Protein AF-A0AAV7X106-F1 (afdb_monomer_lite)

Foldseek 3Di:
DDLPPPPVLVVVLVVQLVVLCVVQVDPPHDPVNSVVVNVVSSVVSSVVSVVVVVLVVLLVVLVVVLVVLVVVCVVPVDPVSVVVNVVSVVVNVVSVVVVVVVVVVVVVVCVVVVVVVPD

pLDDT: mean 85.56, std 11.54, range [42.0, 95.62]

Secondary structure (DSSP, 8-state):
--GGG-HHHHHHHHHHHHHHHHHH-STTS-HHHHHHHHHHHHHHHHHHHHHHHHHHHHHHHHHHHHHHHHHHHHHH--HHHHHHHHHHHHHHHHHHHHHHHHHHHHHHHHHHHHGGG--

Radius of gyration: 21.67 Å; chains: 1; bounding box: 48×27×62 Å

Organism: Pleurodeles waltl (NCBI:txid8319)

Sequence (119 aa):
MPLLTYGDTLTEIRDAVSHFLAVNDIPETNMATLWETLKALIQGQLIAARQNVLRHAKHQQLDGDIRPLEETHRQSRSLAVRRQLTTLRKQLQALDEGKAAYALLHTKQSFYTGRNKAG

Structure (mmCIF, N/CA/C/O backbone):
data_AF-A0AAV7X106-F1
#
_entry.id   AF-A0AAV7X106-F1
#
loop_
_atom_site.group_PDB
_atom_site.id
_atom_site.type_symbol
_atom_site.label_atom_id
_atom_site.label_alt_id
_atom_site.label_comp_id
_atom_site.label_asym_id
_atom_site.label_entity_id
_atom_site.label_seq_id
_atom_site.pdbx_PDB_ins_code
_atom_site.Cartn_x
_atom_site.Cartn_y
_atom_site.Cartn_z
_atom_site.occupancy
_atom_site.B_iso_or_equiv
_atom_site.auth_seq_id
_atom_site.auth_comp_id
_atom_site.auth_asym_id
_atom_site.auth_atom_id
_atom_site.pdbx_PDB_model_num
ATOM 1 N N . MET A 1 1 ? 8.807 -8.691 9.583 1.00 50.06 1 MET A N 1
ATOM 2 C CA . MET A 1 1 ? 8.647 -9.496 8.352 1.00 50.06 1 MET A CA 1
ATOM 3 C C . MET A 1 1 ? 9.474 -8.843 7.249 1.00 50.06 1 MET A C 1
ATOM 5 O O . MET A 1 1 ? 9.344 -7.629 7.105 1.00 50.06 1 MET A O 1
ATOM 9 N N . PRO A 1 2 ? 10.370 -9.566 6.555 1.00 56.72 2 PRO A N 1
ATOM 10 C CA . PRO A 1 2 ? 11.179 -8.996 5.476 1.00 56.72 2 PRO A CA 1
ATOM 11 C C . PRO A 1 2 ? 10.297 -8.624 4.274 1.00 56.72 2 PRO A C 1
ATOM 13 O O . PRO A 1 2 ? 9.331 -9.309 3.975 1.00 56.72 2 PRO A O 1
ATOM 16 N N . LEU A 1 3 ? 10.618 -7.544 3.563 1.00 58.00 3 LEU A N 1
ATOM 17 C CA . LEU A 1 3 ? 9.834 -7.074 2.405 1.00 58.00 3 LEU A CA 1
ATOM 18 C C . LEU A 1 3 ? 9.896 -8.026 1.199 1.00 58.00 3 LEU A C 1
ATOM 20 O O . LEU A 1 3 ? 8.990 -8.046 0.375 1.00 58.00 3 LEU A O 1
ATOM 24 N N . LEU A 1 4 ? 10.966 -8.818 1.126 1.00 55.62 4 LEU A N 1
ATOM 25 C CA . LEU A 1 4 ? 11.300 -9.704 0.011 1.00 55.62 4 LEU A CA 1
ATOM 26 C C . LEU A 1 4 ? 10.730 -11.122 0.165 1.00 55.62 4 LEU A C 1
ATOM 28 O O . LEU A 1 4 ? 10.970 -11.964 -0.689 1.00 55.62 4 LEU A O 1
ATOM 32 N N . THR A 1 5 ? 10.001 -11.417 1.247 1.00 57.38 5 THR A N 1
ATOM 33 C CA . THR A 1 5 ? 9.385 -12.743 1.442 1.00 57.38 5 THR A CA 1
ATOM 34 C C . THR A 1 5 ? 8.031 -12.889 0.748 1.00 57.38 5 THR A C 1
ATOM 36 O O . THR A 1 5 ? 7.487 -13.987 0.720 1.00 57.38 5 THR A O 1
ATOM 39 N N . TYR A 1 6 ? 7.483 -11.809 0.184 1.00 64.31 6 TYR A N 1
ATOM 40 C CA . TYR A 1 6 ? 6.280 -11.865 -0.645 1.00 64.31 6 TYR A CA 1
ATOM 41 C C . TYR A 1 6 ? 6.686 -12.221 -2.079 1.00 64.31 6 TYR A C 1
ATOM 43 O O . TYR A 1 6 ? 7.291 -11.404 -2.775 1.00 64.31 6 TYR A O 1
ATOM 51 N N . GLY A 1 7 ? 6.379 -13.451 -2.506 1.00 67.38 7 GLY A N 1
ATOM 52 C CA . GLY A 1 7 ? 6.680 -13.937 -3.860 1.00 67.38 7 GLY A CA 1
ATOM 53 C C . GLY A 1 7 ? 6.081 -13.055 -4.962 1.00 67.38 7 GLY A C 1
ATOM 54 O O . GLY A 1 7 ? 6.702 -12.870 -6.010 1.00 67.38 7 GLY A O 1
ATOM 55 N N . ASP A 1 8 ? 4.940 -12.428 -4.678 1.00 75.25 8 ASP A N 1
ATOM 56 C CA . ASP A 1 8 ? 4.266 -11.500 -5.586 1.00 75.25 8 ASP A CA 1
ATOM 57 C C . ASP A 1 8 ? 5.116 -10.243 -5.834 1.00 75.25 8 ASP A C 1
ATOM 59 O O . ASP A 1 8 ? 5.375 -9.892 -6.981 1.00 75.25 8 ASP A O 1
ATOM 63 N N . THR A 1 9 ? 5.685 -9.641 -4.782 1.00 79.50 9 THR A N 1
ATOM 64 C CA . THR A 1 9 ? 6.547 -8.449 -4.887 1.00 79.50 9 THR A CA 1
ATOM 65 C C . THR A 1 9 ? 7.801 -8.705 -5.725 1.00 79.50 9 THR A C 1
ATOM 67 O O . THR A 1 9 ? 8.227 -7.854 -6.503 1.00 79.50 9 THR A O 1
ATOM 70 N N . LEU A 1 10 ? 8.432 -9.873 -5.568 1.00 83.81 10 LEU A N 1
ATOM 71 C CA . LEU A 1 10 ? 9.612 -10.229 -6.365 1.00 83.81 10 LEU A CA 1
ATOM 72 C C . LEU A 1 10 ? 9.258 -10.430 -7.839 1.00 83.81 10 LEU A C 1
ATOM 74 O O . LEU A 1 10 ? 10.044 -10.062 -8.713 1.00 83.81 10 LEU A O 1
ATOM 78 N N . THR A 1 11 ? 8.081 -10.993 -8.103 1.00 87.81 11 THR A N 1
ATOM 79 C CA . THR A 1 11 ? 7.562 -11.175 -9.460 1.00 87.81 11 THR A CA 1
ATOM 80 C C . THR A 1 11 ? 7.296 -9.819 -10.111 1.00 87.81 11 THR A C 1
ATOM 82 O O . THR A 1 11 ? 7.810 -9.568 -11.195 1.00 87.81 11 THR A O 1
ATOM 85 N N . GLU A 1 12 ? 6.635 -8.898 -9.404 1.00 87.50 12 GLU A N 1
ATOM 86 C CA . GLU A 1 12 ? 6.389 -7.526 -9.869 1.00 87.50 12 GLU A CA 1
ATOM 87 C C . GLU A 1 12 ? 7.687 -6.767 -10.183 1.00 87.50 12 GLU A C 1
ATOM 89 O O . GLU A 1 12 ? 7.800 -6.133 -11.233 1.00 87.50 12 GLU A O 1
ATOM 94 N N . ILE A 1 13 ? 8.696 -6.853 -9.305 1.00 89.81 13 ILE A N 1
ATOM 95 C CA . ILE A 1 13 ? 10.001 -6.212 -9.535 1.00 89.81 13 ILE A CA 1
ATOM 96 C C . ILE A 1 13 ? 10.678 -6.807 -10.768 1.00 89.81 13 ILE A C 1
ATOM 98 O O . ILE A 1 13 ? 11.195 -6.062 -11.600 1.00 89.81 13 ILE A O 1
ATOM 102 N N . ARG A 1 14 ? 10.686 -8.138 -10.898 1.00 91.62 14 ARG A N 1
ATOM 103 C CA . ARG A 1 14 ? 11.296 -8.813 -12.047 1.00 91.62 14 ARG A CA 1
ATOM 104 C C . ARG A 1 14 ? 10.620 -8.392 -13.346 1.00 91.62 14 ARG A C 1
ATOM 106 O O . ARG A 1 14 ? 11.316 -8.021 -14.285 1.00 91.62 14 ARG A O 1
ATOM 113 N N . ASP A 1 15 ? 9.294 -8.401 -13.381 1.00 93.56 15 ASP A N 1
ATOM 114 C CA . ASP A 1 15 ? 8.526 -8.059 -14.574 1.00 93.56 15 ASP A CA 1
ATOM 115 C C . ASP A 1 15 ? 8.732 -6.583 -14.955 1.00 93.56 15 ASP A C 1
ATOM 117 O O . ASP A 1 15 ? 8.930 -6.266 -16.130 1.00 93.56 15 ASP A O 1
ATOM 121 N N . ALA A 1 16 ? 8.802 -5.681 -13.966 1.00 92.38 16 ALA A N 1
ATOM 122 C CA . ALA A 1 16 ? 9.127 -4.272 -14.185 1.00 92.38 16 ALA A CA 1
ATOM 123 C C . ALA A 1 16 ? 10.544 -4.074 -14.752 1.00 92.38 16 ALA A C 1
ATOM 125 O O . ALA A 1 16 ? 10.730 -3.276 -15.671 1.00 92.38 16 ALA A O 1
ATOM 126 N N . VAL A 1 17 ? 11.539 -4.806 -14.238 1.00 94.12 17 VAL A N 1
ATOM 127 C CA . VAL A 1 17 ? 12.923 -4.768 -14.739 1.00 94.12 17 VAL A CA 1
ATOM 128 C C . VAL A 1 17 ? 13.003 -5.308 -16.167 1.00 94.12 17 VAL A C 1
ATOM 130 O O . VAL A 1 17 ? 13.602 -4.665 -17.028 1.00 94.12 17 VAL A O 1
ATOM 133 N N . SER A 1 18 ? 12.375 -6.453 -16.439 1.00 95.06 18 SER A N 1
ATOM 134 C CA . SER A 1 18 ? 12.333 -7.047 -17.777 1.00 95.06 18 SER A CA 1
ATOM 135 C C . SER A 1 18 ? 11.667 -6.117 -18.786 1.00 95.06 18 SER A C 1
ATOM 137 O O . SER A 1 18 ? 12.200 -5.920 -19.876 1.00 95.06 18 SER A O 1
ATOM 139 N N . HIS A 1 19 ? 10.546 -5.495 -18.418 1.00 94.75 19 HIS A N 1
ATOM 140 C CA . HIS A 1 19 ? 9.878 -4.514 -19.267 1.00 94.75 19 HIS A CA 1
ATOM 141 C C . HIS A 1 19 ? 10.752 -3.280 -19.516 1.00 94.75 19 HIS A C 1
ATOM 143 O O . HIS A 1 19 ? 10.881 -2.837 -20.655 1.00 94.75 19 HIS A O 1
ATOM 149 N N . PHE A 1 20 ? 11.385 -2.743 -18.470 1.00 94.44 20 PHE A N 1
ATOM 150 C CA . PHE A 1 20 ? 12.253 -1.577 -18.590 1.00 94.44 20 PHE A CA 1
ATOM 151 C C . PHE A 1 20 ? 13.408 -1.826 -19.562 1.00 94.44 20 PHE A C 1
ATOM 153 O O . PHE A 1 20 ? 13.618 -1.021 -20.469 1.00 94.44 20 PHE A O 1
ATOM 160 N N . LEU A 1 21 ? 14.122 -2.943 -19.409 1.00 93.81 21 LEU A N 1
ATOM 161 C CA . LEU A 1 21 ? 15.235 -3.288 -20.292 1.00 93.81 21 LEU A CA 1
ATOM 162 C C . LEU A 1 21 ? 14.756 -3.528 -21.727 1.00 93.81 21 LEU A C 1
ATOM 164 O O . LEU A 1 21 ? 15.332 -2.967 -22.648 1.00 93.81 21 LEU A O 1
ATOM 168 N N . ALA A 1 22 ? 13.649 -4.252 -21.920 1.00 93.81 22 ALA A N 1
ATOM 169 C CA . ALA A 1 22 ? 13.095 -4.502 -23.253 1.00 93.81 22 ALA A CA 1
ATOM 170 C C . ALA A 1 22 ? 12.715 -3.219 -24.017 1.00 93.81 22 ALA A C 1
ATOM 172 O O . ALA A 1 22 ? 12.730 -3.212 -25.245 1.00 93.81 22 ALA A O 1
ATOM 173 N N . VAL A 1 23 ? 12.351 -2.149 -23.304 1.00 93.25 23 VAL A N 1
ATOM 174 C CA . VAL A 1 23 ? 11.943 -0.871 -23.906 1.00 93.25 23 VAL A CA 1
ATOM 175 C C . VAL A 1 23 ? 13.115 0.099 -24.086 1.00 93.25 23 VAL A C 1
ATOM 177 O O . VAL A 1 23 ? 13.080 0.913 -25.004 1.00 93.25 23 VAL A O 1
ATOM 180 N N . ASN A 1 24 ? 14.130 0.051 -23.216 1.00 91.31 24 ASN A N 1
ATOM 181 C CA . ASN A 1 24 ? 15.145 1.109 -23.122 1.00 91.31 24 ASN A CA 1
ATOM 182 C C . ASN A 1 24 ? 16.566 0.661 -23.500 1.00 91.31 24 ASN A C 1
ATOM 184 O O . ASN A 1 24 ? 17.413 1.526 -23.732 1.00 91.31 24 ASN A O 1
ATOM 188 N N . ASP A 1 25 ? 16.845 -0.644 -23.573 1.00 90.19 25 ASP A N 1
ATOM 189 C CA . ASP A 1 25 ? 18.138 -1.185 -24.016 1.00 90.19 25 ASP A CA 1
ATOM 190 C C . ASP A 1 25 ? 18.229 -1.182 -25.552 1.00 90.19 25 ASP A C 1
ATOM 192 O O . ASP A 1 25 ? 18.088 -2.204 -26.225 1.00 90.19 25 ASP A O 1
ATOM 196 N N . ILE A 1 26 ? 18.377 0.020 -26.107 1.00 92.06 26 ILE A N 1
ATOM 197 C CA . ILE A 1 26 ? 18.531 0.283 -27.542 1.00 92.06 26 ILE A CA 1
ATOM 198 C C . ILE A 1 26 ? 19.922 0.870 -27.820 1.00 92.06 26 ILE A C 1
ATOM 200 O O . ILE A 1 26 ? 20.514 1.465 -26.914 1.00 92.06 26 ILE A O 1
ATOM 204 N N . PRO A 1 27 ? 20.457 0.742 -29.051 1.00 87.00 27 PRO A N 1
ATOM 205 C CA . PRO A 1 27 ? 21.813 1.187 -29.392 1.00 87.00 27 PRO A CA 1
ATOM 206 C C . PRO A 1 27 ? 22.108 2.658 -29.061 1.00 87.00 27 PRO A C 1
ATOM 208 O O . PRO A 1 27 ? 23.257 3.029 -28.829 1.00 87.00 27 PRO A O 1
ATOM 211 N N . GLU A 1 28 ? 21.078 3.501 -29.042 1.00 88.94 28 GLU A N 1
ATOM 212 C CA . GLU A 1 28 ? 21.161 4.935 -28.777 1.00 88.94 28 GLU A CA 1
ATOM 213 C C . GLU A 1 28 ? 21.196 5.280 -27.276 1.00 88.94 28 GLU A C 1
ATOM 215 O O . GLU A 1 28 ? 21.519 6.414 -26.908 1.00 88.94 28 GLU A O 1
ATOM 220 N N . THR A 1 29 ? 20.873 4.332 -26.391 1.00 86.56 29 THR A N 1
ATOM 221 C CA . THR A 1 29 ? 20.817 4.577 -24.949 1.00 86.56 29 THR A CA 1
ATOM 222 C C . THR A 1 29 ? 22.196 4.450 -24.310 1.00 86.56 29 THR A C 1
ATOM 224 O O . THR A 1 29 ? 22.850 3.411 -24.356 1.00 86.56 29 THR A O 1
ATOM 227 N N . ASN A 1 30 ? 22.625 5.501 -23.608 1.00 92.94 30 ASN A N 1
ATOM 228 C CA . ASN A 1 30 ? 23.838 5.444 -22.799 1.00 92.94 30 ASN A CA 1
ATOM 229 C C . ASN A 1 30 ? 23.682 4.434 -21.645 1.00 92.94 30 ASN A C 1
ATOM 231 O O . ASN A 1 30 ? 22.810 4.586 -20.788 1.00 92.94 30 ASN A O 1
ATOM 235 N N . MET A 1 31 ? 24.593 3.463 -21.571 1.00 90.81 31 MET A N 1
ATOM 236 C CA . MET A 1 31 ? 24.622 2.416 -20.546 1.00 90.81 31 MET A CA 1
ATOM 237 C C . MET A 1 31 ? 24.679 2.961 -19.109 1.00 90.81 31 MET A C 1
ATOM 239 O O . MET A 1 31 ? 24.068 2.385 -18.209 1.00 90.81 31 MET A O 1
ATOM 243 N N . ALA A 1 32 ? 25.340 4.102 -18.881 1.00 93.62 32 ALA A N 1
ATOM 244 C CA . ALA A 1 32 ? 25.335 4.757 -17.573 1.00 93.62 32 ALA A CA 1
ATOM 245 C C . ALA A 1 32 ? 23.932 5.265 -17.206 1.00 93.62 32 ALA A C 1
ATOM 247 O O . ALA A 1 32 ? 23.440 5.013 -16.108 1.00 93.62 32 ALA A O 1
ATOM 248 N N . THR A 1 33 ? 23.252 5.929 -18.142 1.00 92.31 33 THR A N 1
ATOM 249 C CA . THR A 1 33 ? 21.879 6.416 -17.952 1.00 92.31 33 THR A CA 1
ATOM 250 C C . THR A 1 33 ? 20.900 5.258 -17.762 1.00 92.31 33 THR A C 1
ATOM 252 O O . THR A 1 33 ? 20.049 5.325 -16.873 1.00 92.31 33 THR A O 1
ATOM 255 N N . LEU A 1 34 ? 21.048 4.180 -18.538 1.00 94.00 34 LEU A N 1
ATOM 256 C CA . LEU A 1 34 ? 20.245 2.962 -18.408 1.00 94.00 34 LEU A CA 1
ATOM 257 C C . LEU A 1 34 ? 20.372 2.368 -16.999 1.00 94.00 34 LEU A C 1
ATOM 259 O O . LEU A 1 34 ? 19.365 2.094 -16.348 1.00 94.00 34 LEU A O 1
ATOM 263 N N . TRP A 1 35 ? 21.605 2.232 -16.502 1.00 94.56 35 TRP A N 1
ATOM 264 C CA . TRP A 1 35 ? 21.881 1.683 -15.177 1.00 94.56 35 TRP A CA 1
ATOM 265 C C . TRP A 1 35 ? 21.352 2.561 -14.038 1.00 94.56 35 TRP A C 1
ATOM 267 O O . TRP A 1 35 ? 20.715 2.054 -13.112 1.00 94.56 35 TRP A O 1
ATOM 277 N N . GLU A 1 36 ? 21.575 3.876 -14.093 1.00 95.19 36 GLU A N 1
ATOM 278 C CA . GLU A 1 36 ? 21.059 4.796 -13.071 1.00 95.19 36 GLU A CA 1
ATOM 279 C C . GLU A 1 36 ? 19.527 4.782 -13.019 1.00 95.19 36 GLU A C 1
ATOM 281 O O . GLU A 1 36 ? 18.936 4.712 -11.938 1.00 95.19 36 GLU A O 1
ATOM 286 N N . THR A 1 37 ? 18.879 4.754 -14.183 1.00 95.44 37 THR A N 1
ATOM 287 C CA . THR A 1 37 ? 17.416 4.704 -14.278 1.00 95.44 37 THR A CA 1
ATOM 288 C C . THR A 1 37 ? 16.868 3.372 -13.763 1.00 95.44 37 THR A C 1
ATOM 290 O O . THR A 1 37 ? 15.890 3.357 -13.013 1.00 95.44 37 THR A O 1
ATOM 293 N N . LEU A 1 38 ? 17.529 2.254 -14.080 1.00 94.81 38 LEU A N 1
ATOM 294 C CA . LEU A 1 38 ? 17.161 0.934 -13.570 1.00 94.81 38 LEU A CA 1
ATOM 295 C C . LEU A 1 38 ? 17.262 0.861 -12.038 1.00 94.81 38 LEU A C 1
ATOM 297 O O . LEU A 1 38 ? 16.358 0.345 -11.378 1.00 94.81 38 LEU A O 1
ATOM 301 N N . LYS A 1 39 ? 18.329 1.408 -11.445 1.00 94.38 39 LYS A N 1
ATOM 302 C CA . LYS A 1 39 ? 18.457 1.482 -9.981 1.00 94.38 39 LYS A CA 1
ATOM 303 C C . LYS A 1 39 ? 17.332 2.306 -9.360 1.00 94.38 39 LYS A C 1
ATOM 305 O O . LYS A 1 39 ? 16.751 1.873 -8.365 1.00 94.38 39 LYS A O 1
ATOM 310 N N . ALA A 1 40 ? 17.010 3.461 -9.943 1.00 95.62 40 ALA A N 1
ATOM 311 C CA . ALA A 1 40 ? 15.920 4.311 -9.469 1.00 95.62 40 ALA A CA 1
ATOM 312 C C . ALA A 1 40 ? 14.560 3.594 -9.551 1.00 95.62 40 ALA A C 1
ATOM 314 O O . ALA A 1 40 ? 13.769 3.665 -8.609 1.00 95.62 40 ALA A O 1
ATOM 315 N N . LEU A 1 41 ? 14.319 2.835 -10.627 1.00 93.94 41 LEU A N 1
ATOM 316 C CA . LEU A 1 41 ? 13.133 1.991 -10.779 1.00 93.94 41 LEU A CA 1
ATOM 317 C C . LEU A 1 41 ? 13.034 0.965 -9.643 1.00 93.94 41 LEU A C 1
ATOM 319 O O . LEU A 1 41 ? 12.015 0.908 -8.955 1.00 93.94 41 LEU A O 1
ATOM 323 N N . ILE A 1 42 ? 14.096 0.188 -9.409 1.00 92.44 42 ILE A N 1
ATOM 324 C CA . ILE A 1 42 ? 14.132 -0.837 -8.354 1.00 92.44 42 ILE A CA 1
ATOM 325 C C . ILE A 1 42 ? 13.905 -0.205 -6.975 1.00 92.44 42 ILE A C 1
ATOM 327 O O . ILE A 1 42 ? 13.126 -0.724 -6.174 1.00 92.44 42 ILE A O 1
ATOM 331 N N . GLN A 1 43 ? 14.536 0.938 -6.695 1.00 92.81 43 GLN A N 1
ATOM 332 C CA . GLN A 1 43 ? 14.321 1.672 -5.447 1.00 92.81 43 GLN A CA 1
ATOM 333 C C . GLN A 1 43 ? 12.859 2.104 -5.281 1.00 92.81 43 GLN A C 1
ATOM 335 O O . GLN A 1 43 ?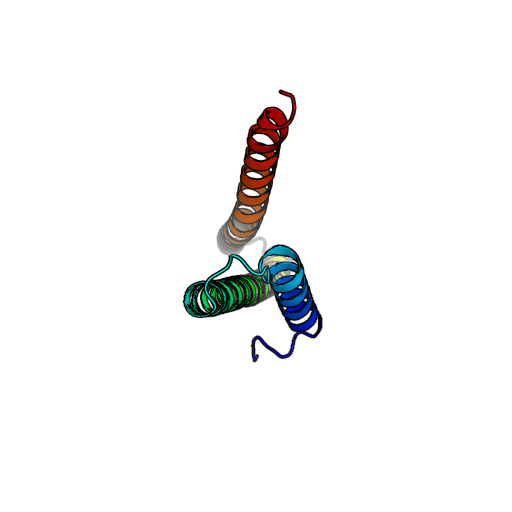 12.291 1.914 -4.205 1.00 92.81 43 GLN A O 1
ATOM 340 N N . GLY A 1 44 ? 12.234 2.629 -6.338 1.00 91.38 44 GLY A N 1
ATOM 341 C CA . GLY A 1 44 ? 10.818 2.995 -6.338 1.00 91.38 44 GLY A CA 1
ATOM 342 C C . GLY A 1 44 ? 9.908 1.808 -6.011 1.00 91.38 44 GLY A C 1
ATOM 343 O O . GLY A 1 44 ? 9.042 1.920 -5.141 1.00 91.38 44 GLY A O 1
ATOM 344 N N . GLN A 1 45 ? 10.163 0.651 -6.627 1.00 90.31 45 GLN A N 1
ATOM 345 C CA . GLN A 1 45 ? 9.415 -0.580 -6.356 1.00 90.31 45 GLN A CA 1
ATOM 346 C C . GLN A 1 45 ? 9.573 -1.044 -4.899 1.00 90.31 45 GLN A C 1
ATOM 348 O O . GLN A 1 45 ? 8.589 -1.364 -4.232 1.00 90.31 45 GLN A O 1
ATOM 353 N N . LEU A 1 46 ? 10.793 -1.014 -4.353 1.00 89.62 46 LEU A N 1
ATOM 354 C CA . LEU A 1 46 ? 11.047 -1.386 -2.957 1.00 89.62 46 LEU A CA 1
ATOM 355 C C . LEU A 1 46 ? 10.357 -0.444 -1.960 1.00 89.62 46 LEU A C 1
ATOM 357 O O . LEU A 1 46 ? 9.834 -0.897 -0.937 1.00 89.62 46 LEU A O 1
ATOM 361 N N . ILE A 1 47 ? 10.335 0.861 -2.246 1.00 88.75 47 ILE A N 1
ATOM 362 C CA . ILE A 1 47 ? 9.629 1.849 -1.421 1.00 88.75 47 ILE A CA 1
ATOM 363 C C . ILE A 1 47 ? 8.121 1.574 -1.440 1.00 88.75 47 ILE A C 1
ATOM 365 O O . ILE A 1 47 ? 7.501 1.538 -0.373 1.00 88.75 47 ILE A O 1
ATOM 369 N N . ALA A 1 48 ? 7.541 1.331 -2.618 1.00 86.38 48 ALA A N 1
ATOM 370 C CA . ALA A 1 48 ? 6.122 1.011 -2.762 1.00 86.38 48 ALA A CA 1
ATOM 371 C C . ALA A 1 48 ? 5.751 -0.281 -2.014 1.00 86.38 48 ALA A C 1
ATOM 373 O O . ALA A 1 48 ? 4.813 -0.294 -1.212 1.00 86.38 48 ALA A O 1
ATOM 374 N N . ALA A 1 49 ? 6.548 -1.341 -2.176 1.00 86.50 49 ALA A N 1
ATOM 375 C CA . ALA A 1 49 ? 6.370 -2.599 -1.455 1.00 86.50 49 ALA A CA 1
ATOM 376 C C . ALA A 1 49 ? 6.409 -2.399 0.068 1.00 86.50 49 ALA A C 1
ATOM 378 O O . ALA A 1 49 ? 5.559 -2.912 0.800 1.00 86.50 49 ALA A O 1
ATOM 379 N N . ARG A 1 50 ? 7.355 -1.589 0.562 1.00 86.94 50 ARG A N 1
ATOM 380 C CA . ARG A 1 50 ? 7.440 -1.239 1.985 1.00 86.94 50 ARG A CA 1
ATOM 381 C C . ARG A 1 50 ? 6.191 -0.541 2.489 1.00 86.94 50 ARG A C 1
ATOM 383 O O . ARG A 1 50 ? 5.698 -0.887 3.563 1.00 86.94 50 ARG A O 1
ATOM 390 N N . GLN A 1 51 ? 5.689 0.433 1.740 1.00 86.19 51 GLN A N 1
ATOM 391 C CA . GLN A 1 51 ? 4.470 1.147 2.105 1.00 86.19 51 GLN A CA 1
ATOM 392 C C . GLN A 1 51 ? 3.268 0.201 2.161 1.00 86.19 51 GLN A C 1
ATOM 394 O O . GLN A 1 51 ? 2.518 0.251 3.135 1.00 86.19 51 GLN A O 1
ATOM 399 N N . ASN A 1 52 ? 3.130 -0.710 1.195 1.00 84.31 52 ASN A N 1
ATOM 400 C CA . ASN A 1 52 ? 2.061 -1.709 1.191 1.00 84.31 52 ASN A CA 1
ATOM 401 C C . ASN A 1 52 ? 2.118 -2.617 2.425 1.00 84.31 52 ASN A C 1
ATOM 403 O O . ASN A 1 52 ? 1.103 -2.791 3.097 1.00 84.31 52 ASN A O 1
ATOM 407 N N . VAL A 1 53 ? 3.299 -3.130 2.785 1.00 86.56 53 VAL A N 1
ATOM 408 C CA . VAL A 1 53 ? 3.467 -3.974 3.981 1.00 86.56 53 VAL A CA 1
ATOM 409 C C . VAL A 1 53 ? 3.111 -3.217 5.261 1.00 86.56 53 VAL A C 1
ATOM 411 O O . VAL A 1 53 ? 2.357 -3.729 6.087 1.00 86.56 53 VAL A O 1
ATOM 414 N N . LEU A 1 54 ? 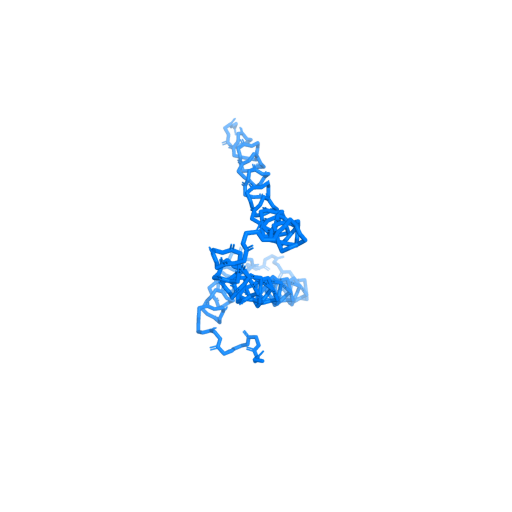3.611 -1.988 5.427 1.00 87.81 54 LEU A N 1
ATOM 415 C CA . LEU A 1 54 ? 3.296 -1.161 6.598 1.00 87.81 54 LEU A CA 1
ATOM 416 C C . LEU A 1 54 ? 1.799 -0.870 6.696 1.00 87.81 54 LEU A C 1
ATOM 418 O O . LEU A 1 54 ? 1.216 -0.918 7.779 1.00 87.81 54 LEU A O 1
ATOM 422 N N . ARG A 1 55 ? 1.169 -0.598 5.556 1.00 86.81 55 ARG A N 1
ATOM 423 C CA . ARG A 1 55 ? -0.257 -0.323 5.480 1.00 86.81 55 ARG A CA 1
ATOM 424 C C . ARG A 1 55 ? -1.095 -1.555 5.815 1.00 86.81 55 ARG A C 1
ATOM 426 O O . ARG A 1 55 ? -2.038 -1.437 6.591 1.00 86.81 55 ARG A O 1
ATOM 433 N N . HIS A 1 56 ? -0.739 -2.726 5.288 1.00 87.44 56 HIS A N 1
ATOM 434 C CA . HIS A 1 56 ? -1.393 -3.989 5.631 1.00 87.44 56 HIS A CA 1
ATOM 435 C C . HIS A 1 56 ? -1.246 -4.321 7.115 1.00 87.4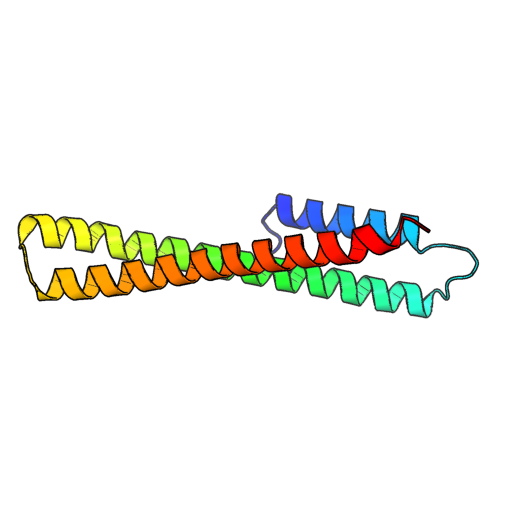4 56 HIS A C 1
ATOM 437 O O . HIS A 1 56 ? -2.236 -4.664 7.755 1.00 87.44 56 HIS A O 1
ATOM 443 N N . ALA A 1 57 ? -0.051 -4.149 7.682 1.00 89.62 57 ALA A N 1
ATOM 444 C CA . ALA A 1 57 ? 0.168 -4.333 9.112 1.00 89.62 57 ALA A CA 1
ATOM 445 C C . ALA A 1 57 ? -0.708 -3.380 9.941 1.00 89.62 57 ALA A C 1
ATOM 447 O O . ALA A 1 57 ? -1.328 -3.799 10.917 1.00 89.62 57 ALA A O 1
ATOM 448 N N . LYS A 1 58 ? -0.823 -2.110 9.524 1.00 90.69 58 LYS A N 1
ATOM 449 C CA . LYS A 1 58 ? -1.686 -1.137 10.203 1.00 90.69 58 LYS A CA 1
ATOM 450 C C . LYS A 1 58 ? -3.167 -1.499 10.102 1.00 90.69 58 LYS A C 1
ATOM 452 O O . LYS A 1 58 ? -3.885 -1.360 11.086 1.00 90.69 58 LYS A O 1
ATOM 457 N N . HIS A 1 59 ? -3.610 -1.981 8.944 1.00 91.75 59 HIS A N 1
ATOM 458 C CA . HIS A 1 59 ? -4.976 -2.457 8.743 1.00 91.75 59 HIS A CA 1
ATOM 459 C C . HIS A 1 59 ? -5.288 -3.654 9.651 1.00 91.75 59 HIS A C 1
ATOM 461 O O . HIS A 1 59 ? -6.289 -3.642 10.358 1.00 91.75 59 HIS A O 1
ATOM 467 N N . GLN A 1 60 ? -4.402 -4.655 9.693 1.00 91.38 60 GLN A N 1
ATOM 468 C CA . GLN A 1 60 ? -4.552 -5.824 10.567 1.00 91.38 60 GLN A CA 1
ATOM 469 C C . GLN A 1 60 ? -4.575 -5.442 12.047 1.00 91.38 60 GLN A C 1
ATOM 471 O O . GLN A 1 60 ? -5.371 -5.991 12.803 1.00 91.38 60 GLN A O 1
ATOM 476 N N . GLN A 1 61 ? -3.731 -4.490 12.454 1.00 93.81 61 GLN A N 1
ATOM 477 C CA . GLN A 1 61 ? -3.740 -3.960 13.814 1.00 93.81 61 GLN A CA 1
ATOM 478 C C . GLN A 1 61 ? -5.097 -3.328 14.148 1.00 93.81 61 GLN A C 1
ATOM 480 O O . GLN A 1 61 ? -5.702 -3.688 15.150 1.00 93.81 61 GLN A O 1
ATOM 485 N N . LEU A 1 62 ? -5.591 -2.415 13.304 1.00 92.50 62 LEU A N 1
ATOM 486 C CA . LEU A 1 62 ? -6.863 -1.727 13.540 1.00 92.50 62 LEU A CA 1
ATOM 487 C C . LEU A 1 62 ? -8.044 -2.705 13.582 1.00 92.50 62 LEU A C 1
ATOM 489 O O . LEU A 1 62 ? -8.877 -2.600 14.478 1.00 92.50 62 LEU A O 1
ATOM 493 N N . ASP A 1 63 ? -8.093 -3.686 12.679 1.00 91.44 63 ASP A N 1
ATOM 494 C CA . ASP A 1 63 ? -9.104 -4.751 12.724 1.00 91.44 63 ASP A CA 1
ATOM 495 C C . ASP A 1 63 ? -9.005 -5.584 14.008 1.00 91.44 63 ASP A C 1
ATOM 497 O O . ASP A 1 63 ? -10.024 -5.933 14.611 1.00 91.44 63 ASP A O 1
ATOM 501 N N . GLY A 1 64 ? -7.779 -5.902 14.429 1.00 92.94 64 GLY A N 1
ATOM 502 C CA . GLY A 1 64 ? -7.494 -6.629 15.662 1.00 92.94 64 GLY A CA 1
ATOM 503 C C . GLY A 1 64 ? -7.937 -5.876 16.915 1.00 92.94 64 GLY A C 1
ATOM 504 O O . GLY A 1 64 ? -8.436 -6.508 17.839 1.00 92.94 64 GLY A O 1
ATOM 505 N N . ASP A 1 65 ? -7.827 -4.546 16.920 1.00 92.50 65 ASP A N 1
ATOM 506 C CA . ASP A 1 65 ? -8.261 -3.683 18.024 1.00 92.50 65 ASP A CA 1
ATOM 507 C C . ASP A 1 65 ? -9.789 -3.478 18.029 1.00 92.50 65 ASP A C 1
ATOM 509 O O . ASP A 1 65 ? -10.415 -3.397 19.089 1.00 92.50 65 ASP A O 1
ATOM 513 N N . ILE A 1 66 ? -10.420 -3.421 16.849 1.00 93.31 66 ILE A N 1
ATOM 514 C CA . ILE A 1 66 ? -11.867 -3.199 16.705 1.00 93.31 66 ILE A CA 1
ATOM 515 C C . ILE A 1 66 ? -12.677 -4.400 17.207 1.00 93.31 66 ILE A C 1
ATOM 517 O O . ILE A 1 66 ? -13.613 -4.208 17.983 1.00 93.31 66 ILE A O 1
ATOM 521 N N . ARG A 1 67 ? -12.324 -5.631 16.816 1.00 92.06 67 ARG A N 1
ATOM 522 C CA . ARG A 1 67 ? -13.081 -6.851 17.178 1.00 92.06 67 ARG A CA 1
ATOM 523 C C . ARG A 1 67 ? -13.333 -7.026 18.690 1.00 92.06 67 ARG A C 1
ATOM 525 O O . ARG A 1 67 ? -14.484 -7.238 19.072 1.00 92.06 67 ARG A O 1
ATOM 532 N N . PRO A 1 68 ? -12.329 -6.936 19.584 1.00 92.12 68 PRO A N 1
ATOM 533 C CA . PRO A 1 68 ? -12.556 -7.084 21.021 1.00 92.12 68 PRO A CA 1
ATOM 534 C C . PRO A 1 68 ? -13.342 -5.905 21.608 1.00 92.12 68 PRO A C 1
ATOM 536 O O . PRO A 1 68 ? -14.147 -6.095 22.524 1.00 92.12 68 PRO A O 1
ATOM 539 N N . LEU A 1 69 ? -13.161 -4.690 21.076 1.00 90.06 69 LEU A N 1
ATOM 540 C CA . LEU A 1 69 ? -13.941 -3.520 21.486 1.00 90.06 69 LEU A CA 1
ATOM 541 C C . LEU A 1 69 ? -15.411 -3.634 21.065 1.00 90.06 69 LEU A C 1
ATOM 543 O O . LEU A 1 69 ? -16.283 -3.196 21.814 1.00 90.06 69 LEU A O 1
ATOM 547 N N . GLU A 1 70 ? -15.704 -4.244 19.916 1.00 90.88 70 GLU A N 1
ATOM 548 C CA . GLU A 1 70 ? -17.070 -4.556 19.480 1.00 90.88 70 GLU A CA 1
ATOM 549 C C . GLU A 1 70 ? -17.763 -5.521 20.436 1.00 90.88 70 GLU A C 1
ATOM 551 O O . GLU A 1 70 ? -18.882 -5.239 20.872 1.00 90.88 70 GLU A O 1
ATOM 556 N N . GLU A 1 71 ? -17.084 -6.596 20.835 1.00 91.19 71 GLU A N 1
ATOM 557 C CA . GLU A 1 71 ? -17.633 -7.549 21.801 1.00 91.19 71 GLU A CA 1
ATOM 558 C C . GLU A 1 71 ? -17.836 -6.897 23.179 1.00 91.19 71 GLU A C 1
ATOM 560 O O . GLU A 1 71 ? -18.910 -6.987 23.776 1.00 91.19 71 GLU A O 1
ATOM 565 N N . THR A 1 72 ? -16.858 -6.113 23.638 1.00 89.69 72 THR A N 1
ATOM 566 C CA . THR A 1 72 ? -16.963 -5.352 24.893 1.00 89.69 72 THR A CA 1
ATOM 567 C C . THR A 1 72 ? -18.118 -4.347 24.851 1.00 89.69 72 THR A C 1
ATOM 569 O O . THR A 1 72 ? -18.838 -4.161 25.838 1.00 89.69 72 THR A O 1
ATOM 572 N N . HIS A 1 73 ? -18.332 -3.679 23.714 1.00 89.75 73 HIS A N 1
ATOM 573 C CA . HIS A 1 73 ? -19.441 -2.745 23.550 1.00 89.75 73 HIS A CA 1
ATOM 574 C C . HIS A 1 73 ? -20.790 -3.464 23.526 1.00 89.75 73 HIS A C 1
ATOM 576 O O . HIS A 1 73 ? -21.750 -2.968 24.116 1.00 89.75 73 HIS A O 1
ATOM 582 N N . ARG A 1 74 ? -20.867 -4.637 22.890 1.00 87.62 74 ARG A N 1
ATOM 583 C CA . ARG A 1 74 ? -22.081 -5.459 22.840 1.00 87.62 74 ARG A CA 1
ATOM 584 C C . ARG A 1 74 ? -22.555 -5.848 24.239 1.00 87.62 74 ARG A C 1
ATOM 586 O O . ARG A 1 74 ? -23.755 -5.793 24.505 1.00 87.62 74 ARG A O 1
ATOM 593 N N . GLN A 1 75 ? -21.616 -6.180 25.122 1.00 89.00 75 GLN A N 1
ATOM 594 C CA . GLN A 1 75 ? -21.892 -6.584 26.500 1.00 89.00 75 GLN A CA 1
ATOM 595 C C . GLN A 1 75 ? -22.171 -5.388 27.424 1.00 89.00 75 GLN A C 1
ATOM 597 O O . GLN A 1 75 ? -23.154 -5.388 28.158 1.00 89.00 75 GLN A O 1
ATOM 602 N N . SER A 1 76 ? -21.333 -4.346 27.379 1.00 88.75 76 SER A N 1
ATOM 603 C CA . SER A 1 76 ? -21.397 -3.227 28.337 1.00 88.75 76 SER A CA 1
ATOM 604 C C . SER A 1 76 ? -22.298 -2.064 27.910 1.00 88.75 76 SER A C 1
ATOM 606 O O . SER A 1 76 ? -22.689 -1.253 28.746 1.00 88.75 76 SER A O 1
ATOM 608 N N . ARG A 1 77 ? -22.559 -1.908 26.603 1.00 85.31 77 ARG A N 1
ATOM 609 C CA . ARG A 1 77 ? -23.168 -0.714 25.976 1.00 85.31 77 ARG A CA 1
ATOM 610 C C . ARG A 1 77 ? -22.513 0.615 26.382 1.00 85.31 77 ARG A C 1
ATOM 612 O O . ARG A 1 77 ? -23.120 1.678 26.262 1.00 85.31 77 ARG A O 1
ATOM 619 N N . SER A 1 78 ? -21.251 0.581 26.815 1.00 90.38 78 SER A N 1
ATOM 620 C CA . SER A 1 78 ? -20.542 1.761 27.308 1.00 90.38 78 SER A CA 1
ATOM 621 C C . SER A 1 78 ? -20.343 2.819 26.218 1.00 90.38 78 SER A C 1
ATOM 623 O O . SER A 1 78 ? -19.848 2.537 25.121 1.00 90.38 78 SER A O 1
ATOM 625 N N . LEU A 1 79 ? -20.676 4.070 26.550 1.00 89.00 79 LEU A N 1
ATOM 626 C CA . LEU A 1 79 ? -20.444 5.249 25.711 1.00 89.00 79 LEU A CA 1
ATOM 627 C C . LEU A 1 79 ? -18.951 5.505 25.460 1.00 89.00 79 LEU A C 1
ATOM 629 O O . LEU A 1 79 ? -18.585 5.957 24.375 1.00 89.00 79 LEU A O 1
ATOM 633 N N . ALA A 1 80 ? -18.089 5.199 26.433 1.00 89.94 80 ALA A N 1
ATOM 634 C CA . ALA A 1 80 ? -16.642 5.351 26.289 1.00 89.94 80 ALA A CA 1
ATOM 635 C C . ALA A 1 80 ? -16.085 4.372 25.244 1.00 89.94 80 ALA A C 1
ATOM 637 O O . ALA A 1 80 ? -15.378 4.786 24.324 1.00 89.94 80 ALA A O 1
ATOM 638 N N . VAL A 1 81 ? -16.503 3.103 25.323 1.00 87.50 81 VAL A N 1
ATOM 639 C CA . VAL A 1 81 ? -16.125 2.058 24.360 1.00 87.50 81 VAL A CA 1
ATOM 640 C C . VAL A 1 81 ? -16.634 2.418 22.962 1.00 87.50 81 VAL A C 1
ATOM 642 O O . VAL A 1 81 ? -15.877 2.368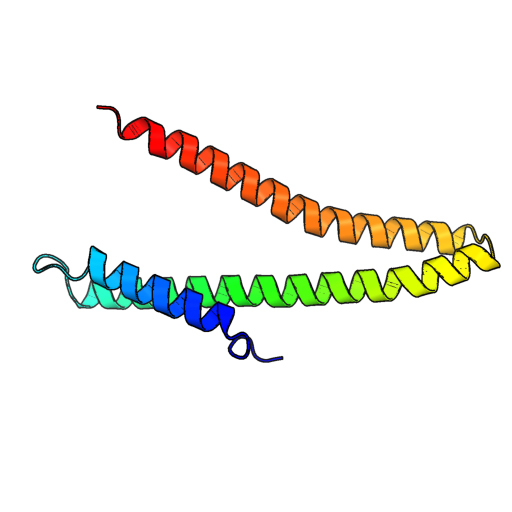 21.997 1.00 87.50 81 VAL A O 1
ATOM 645 N N . ARG A 1 82 ? -17.878 2.908 22.840 1.00 90.31 82 ARG A N 1
ATOM 646 C CA . ARG A 1 82 ? -18.438 3.369 21.555 1.00 90.31 82 ARG A CA 1
ATOM 647 C C . ARG A 1 82 ? -17.611 4.480 20.903 1.00 90.31 82 ARG A C 1
ATOM 649 O O . ARG A 1 82 ? -17.433 4.479 19.683 1.00 90.31 82 ARG A O 1
ATOM 656 N N . ARG A 1 83 ? -17.126 5.446 21.691 1.00 91.88 83 ARG A N 1
ATOM 657 C CA . ARG A 1 83 ? -16.284 6.546 21.189 1.00 91.88 83 ARG A CA 1
ATOM 658 C C . ARG A 1 83 ? -14.953 6.022 20.655 1.00 91.88 83 ARG A C 1
ATOM 660 O O . ARG A 1 83 ? -14.586 6.378 19.541 1.00 91.88 83 ARG A O 1
ATOM 667 N N . GLN A 1 84 ? -14.283 5.141 21.397 1.00 91.81 84 GLN A N 1
ATOM 668 C CA . GLN A 1 84 ? -13.028 4.517 20.957 1.00 91.81 84 GLN A CA 1
ATOM 669 C C . GLN A 1 84 ? -13.209 3.730 19.655 1.00 91.81 84 GLN A C 1
ATOM 671 O O . GLN A 1 84 ? -12.454 3.914 18.704 1.00 91.81 84 GLN A O 1
ATOM 676 N N . LEU A 1 85 ? -14.275 2.937 19.574 1.00 92.50 85 LEU A N 1
ATOM 677 C CA . LEU A 1 85 ? -14.623 2.138 18.400 1.00 92.50 85 LEU A CA 1
ATOM 678 C C . LEU A 1 85 ? -14.886 3.020 17.167 1.00 92.50 85 LEU A C 1
ATOM 680 O O . LEU A 1 85 ? -14.418 2.738 16.067 1.00 92.50 85 LEU A O 1
ATOM 684 N N . THR A 1 86 ? -15.572 4.150 17.362 1.00 93.25 86 THR A N 1
ATOM 685 C CA . THR A 1 86 ? -15.795 5.145 16.301 1.00 93.25 86 THR A CA 1
ATOM 686 C C . THR A 1 86 ? -14.477 5.744 15.807 1.00 93.25 86 THR A C 1
ATOM 688 O O . THR A 1 86 ? -14.295 5.910 14.603 1.00 93.25 86 THR A O 1
ATOM 691 N N . THR A 1 87 ? -13.544 6.050 16.711 1.00 94.81 87 THR A N 1
ATOM 692 C CA . THR A 1 87 ? -12.220 6.575 16.347 1.00 94.81 87 THR A CA 1
ATOM 693 C C . THR A 1 87 ? -11.415 5.565 15.534 1.00 94.81 87 THR A C 1
ATOM 695 O O . THR A 1 87 ? -10.885 5.928 14.487 1.00 94.81 87 THR A O 1
ATOM 698 N N . LEU A 1 88 ? -11.358 4.302 15.965 1.00 92.94 88 LEU A N 1
ATOM 699 C CA . LEU A 1 88 ? -10.624 3.254 15.248 1.00 92.94 88 LEU A CA 1
ATOM 700 C C . LEU A 1 88 ? -11.215 2.990 13.859 1.00 92.94 88 LEU A C 1
ATOM 702 O O . LEU A 1 88 ? -10.474 2.918 12.882 1.00 92.94 88 LEU A O 1
ATOM 706 N N . ARG A 1 89 ? -12.548 2.955 13.738 1.00 92.38 89 ARG A N 1
ATOM 707 C CA . ARG A 1 89 ? -13.224 2.834 12.436 1.00 92.38 89 ARG A CA 1
ATOM 708 C C . ARG A 1 89 ? -12.914 4.004 11.508 1.00 92.38 89 ARG A C 1
ATOM 710 O O . ARG A 1 89 ? -12.667 3.783 10.331 1.00 92.38 89 ARG A O 1
ATOM 717 N N . LYS A 1 90 ? -12.867 5.237 12.026 1.00 93.25 90 LYS A N 1
ATOM 718 C CA . LYS A 1 90 ? -12.453 6.406 11.231 1.00 93.25 90 LYS A CA 1
ATOM 719 C C . LYS A 1 90 ? -11.005 6.299 10.757 1.00 93.25 90 LYS A C 1
ATOM 721 O O . LYS A 1 90 ? -10.713 6.673 9.629 1.00 93.25 90 LYS A O 1
ATOM 726 N N . GLN A 1 91 ? -10.104 5.796 11.600 1.00 91.75 91 GLN A N 1
ATOM 727 C CA . GLN A 1 91 ? -8.708 5.577 11.212 1.00 91.75 91 GLN A CA 1
ATOM 728 C C . GLN A 1 91 ? -8.583 4.520 10.112 1.00 91.75 91 GLN A C 1
ATOM 730 O O . GLN A 1 91 ? -7.807 4.711 9.179 1.00 91.75 91 GLN A O 1
ATOM 735 N N . LEU A 1 92 ? -9.365 3.441 10.200 1.00 91.25 92 LEU A N 1
ATOM 736 C CA . LEU A 1 92 ? -9.418 2.410 9.167 1.00 91.25 92 LEU A CA 1
ATOM 737 C C . LEU A 1 92 ? -9.985 2.972 7.856 1.00 91.25 92 LEU A C 1
ATOM 739 O O . LEU A 1 92 ? -9.355 2.858 6.811 1.00 91.25 92 LEU A O 1
ATOM 743 N N . GLN A 1 93 ? -11.105 3.691 7.934 1.00 91.81 93 GLN A N 1
ATOM 744 C CA . GLN A 1 93 ? -11.728 4.340 6.782 1.00 91.81 93 GLN A CA 1
ATOM 745 C C . GLN A 1 93 ? -10.774 5.319 6.081 1.00 91.81 93 GLN A C 1
ATOM 747 O O . GLN A 1 93 ? -10.656 5.288 4.861 1.00 91.81 93 GLN A O 1
ATOM 752 N N . ALA A 1 94 ? -10.040 6.147 6.829 1.00 90.31 94 ALA A N 1
ATOM 753 C CA . ALA A 1 94 ? -9.070 7.078 6.250 1.00 90.31 94 ALA A CA 1
ATOM 754 C C . ALA A 1 94 ? -7.935 6.358 5.492 1.00 90.31 94 ALA A C 1
ATOM 756 O O . ALA A 1 94 ? -7.454 6.845 4.466 1.00 90.31 94 ALA A O 1
ATOM 757 N N . LEU A 1 95 ? -7.513 5.185 5.977 1.00 88.44 95 LEU A N 1
ATOM 758 C CA . LEU A 1 95 ? -6.505 4.346 5.325 1.00 88.44 95 LEU A CA 1
ATOM 759 C C . LEU A 1 95 ? -7.002 3.813 3.966 1.00 88.44 95 LEU A C 1
ATOM 761 O O . LEU A 1 95 ? -6.227 3.732 3.006 1.00 88.44 95 LEU A O 1
ATOM 765 N N . ASP A 1 96 ? -8.291 3.491 3.871 1.00 87.25 96 ASP A N 1
ATOM 766 C CA . ASP A 1 96 ? -8.932 3.010 2.645 1.00 87.25 96 ASP A CA 1
ATOM 767 C C . ASP A 1 96 ? -9.243 4.140 1.660 1.00 87.25 96 ASP A C 1
ATOM 769 O O . ASP A 1 96 ? -8.963 4.016 0.463 1.00 87.25 96 ASP A O 1
ATOM 773 N N . GLU A 1 97 ? -9.730 5.276 2.159 1.00 89.75 97 GLU A N 1
ATOM 774 C CA . GLU A 1 97 ? -9.975 6.485 1.368 1.00 89.75 97 GLU A CA 1
ATOM 775 C C . GLU A 1 97 ? -8.696 6.983 0.693 1.00 89.75 97 GLU A C 1
ATOM 777 O O . GLU A 1 97 ? -8.726 7.348 -0.483 1.00 89.75 97 GLU A O 1
ATOM 782 N N . GLY A 1 98 ? -7.548 6.906 1.376 1.00 83.25 98 GLY A N 1
ATOM 783 C CA . GLY A 1 98 ? -6.249 7.209 0.774 1.00 83.25 98 GLY A CA 1
ATOM 784 C C . GLY A 1 98 ? -5.942 6.344 -0.458 1.00 83.25 98 GLY A C 1
ATOM 785 O O . GLY A 1 98 ? -5.456 6.857 -1.469 1.00 83.25 98 GLY A O 1
ATOM 786 N N . LYS A 1 99 ? -6.286 5.045 -0.431 1.00 80.94 99 LYS A N 1
ATOM 787 C CA . LYS A 1 99 ? -6.128 4.150 -1.596 1.00 80.94 99 LYS A CA 1
ATOM 788 C C . LYS A 1 99 ? -7.072 4.534 -2.726 1.00 80.94 99 LYS A C 1
ATOM 790 O O . LYS A 1 99 ? -6.651 4.573 -3.880 1.00 80.94 99 LYS A O 1
ATOM 795 N N . ALA A 1 100 ? -8.333 4.800 -2.394 1.00 82.19 100 ALA A N 1
ATOM 796 C CA . ALA A 1 100 ? -9.350 5.157 -3.373 1.00 82.19 100 ALA A CA 1
ATOM 797 C C . ALA A 1 100 ? -9.008 6.481 -4.074 1.00 82.19 100 ALA A C 1
ATOM 799 O O . ALA A 1 100 ? -9.044 6.559 -5.301 1.00 82.19 100 ALA A O 1
ATOM 800 N N . ALA A 1 101 ? -8.596 7.498 -3.313 1.00 85.62 101 ALA A N 1
ATOM 801 C CA . ALA A 1 101 ? -8.184 8.791 -3.845 1.00 85.62 101 ALA A CA 1
ATOM 802 C C . ALA A 1 101 ? -6.967 8.671 -4.774 1.00 85.62 101 ALA A C 1
ATOM 804 O O . ALA A 1 101 ? -6.968 9.250 -5.862 1.00 85.62 101 ALA A O 1
ATOM 805 N N . TYR A 1 102 ? -5.961 7.876 -4.390 1.00 82.12 102 TYR A N 1
ATOM 806 C CA . TYR A 1 102 ? -4.797 7.614 -5.236 1.00 82.12 102 TYR A CA 1
ATOM 807 C C . TYR A 1 102 ? -5.180 6.908 -6.546 1.00 82.12 102 TYR A C 1
ATOM 809 O O . TYR A 1 102 ? -4.778 7.343 -7.624 1.00 82.12 102 TYR A O 1
ATOM 817 N N . ALA A 1 103 ? -6.016 5.868 -6.479 1.00 82.94 103 ALA A N 1
ATOM 818 C CA . ALA A 1 103 ? -6.487 5.151 -7.665 1.00 82.94 103 ALA A CA 1
ATOM 819 C C . ALA A 1 103 ? -7.303 6.056 -8.609 1.00 82.94 103 ALA A C 1
ATOM 821 O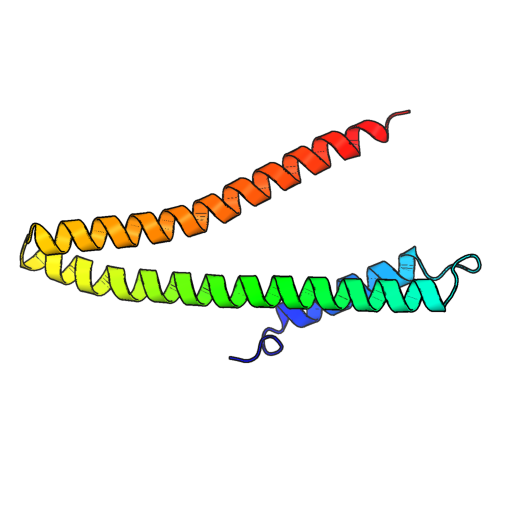 O . ALA A 1 103 ? -7.133 6.007 -9.831 1.00 82.94 103 ALA A O 1
ATOM 822 N N . LEU A 1 104 ? -8.151 6.928 -8.053 1.00 85.88 104 LEU A N 1
ATOM 823 C CA . LEU A 1 104 ? -8.893 7.932 -8.818 1.00 85.88 104 LEU A CA 1
ATOM 824 C C . LEU A 1 104 ? -7.957 8.940 -9.491 1.00 85.88 104 LEU A C 1
ATOM 826 O O . LEU A 1 104 ? -8.163 9.274 -10.658 1.00 85.88 104 LEU A O 1
ATOM 830 N N . LEU A 1 105 ? -6.929 9.418 -8.784 1.00 86.88 105 LEU A N 1
ATOM 831 C CA . LEU A 1 105 ? -5.931 10.325 -9.346 1.00 86.88 105 LEU A CA 1
ATOM 832 C C . LEU A 1 105 ? -5.181 9.668 -10.509 1.00 86.88 105 LEU A C 1
ATOM 834 O O . LEU A 1 105 ? -5.097 10.267 -11.579 1.00 86.88 105 LEU A O 1
ATOM 838 N N . HIS A 1 106 ? -4.710 8.433 -10.328 1.00 82.50 106 HIS A N 1
ATOM 839 C CA . HIS A 1 106 ? -4.018 7.678 -11.371 1.00 82.50 106 HIS A CA 1
ATOM 840 C C . HIS A 1 106 ? -4.912 7.471 -12.603 1.00 82.50 106 HIS A C 1
ATOM 842 O O . HIS A 1 106 ? -4.504 7.744 -13.726 1.00 82.50 106 HIS A O 1
ATOM 848 N N . THR A 1 107 ? -6.175 7.085 -12.399 1.00 81.94 107 THR A N 1
ATOM 849 C CA . THR A 1 107 ? -7.151 6.917 -13.491 1.00 81.94 107 THR A CA 1
ATOM 850 C C . THR A 1 107 ? -7.359 8.218 -14.267 1.00 81.94 107 THR A C 1
ATOM 852 O O . THR A 1 107 ? -7.349 8.222 -15.499 1.00 81.94 107 THR A O 1
ATOM 855 N N . LYS A 1 108 ? -7.501 9.348 -13.560 1.00 84.31 108 LYS A N 1
ATOM 856 C CA . LYS A 1 108 ? -7.604 10.670 -14.190 1.00 84.31 108 LYS A CA 1
ATOM 857 C C . LYS A 1 108 ? -6.343 10.994 -14.988 1.00 84.31 108 LYS A C 1
ATOM 859 O O . LYS A 1 108 ? -6.459 11.418 -16.132 1.00 84.31 108 LYS A O 1
ATOM 864 N N . GLN A 1 109 ? -5.159 10.768 -14.422 1.00 81.25 109 GLN A N 1
ATOM 865 C CA . GLN A 1 109 ? -3.887 10.986 -15.115 1.00 81.25 109 GLN A CA 1
ATOM 866 C C . GLN A 1 109 ? -3.805 10.166 -16.407 1.00 81.25 109 GLN A C 1
ATOM 868 O O . GLN A 1 109 ? -3.563 10.751 -17.459 1.00 81.25 109 GLN A O 1
ATOM 873 N N . SER A 1 110 ? -4.096 8.862 -16.363 1.00 73.81 110 SER A N 1
ATOM 874 C CA . SER A 1 110 ? -4.124 8.002 -17.555 1.00 73.81 110 SER A CA 1
ATOM 875 C C . SER A 1 110 ? -5.125 8.483 -18.611 1.00 73.81 110 SER A C 1
ATOM 877 O O . SER A 1 110 ? -4.835 8.437 -19.804 1.00 73.81 110 SER A O 1
ATOM 879 N N . PHE A 1 111 ? -6.290 8.991 -18.196 1.00 76.75 111 PHE A N 1
ATOM 880 C CA . PHE A 1 111 ? -7.283 9.554 -19.115 1.00 76.75 111 PHE A CA 1
ATOM 881 C C . PHE A 1 111 ? -6.789 10.823 -19.828 1.00 76.75 111 PHE A C 1
ATOM 883 O O . PHE A 1 111 ? -7.090 11.032 -21.005 1.00 76.75 111 PHE A O 1
ATOM 890 N N . TYR A 1 112 ? -6.032 11.680 -19.138 1.00 75.56 112 TYR A N 1
ATOM 891 C CA . TYR A 1 112 ? -5.459 12.887 -19.740 1.00 75.56 112 TYR A CA 1
ATOM 892 C C . TYR A 1 112 ? -4.234 12.584 -20.613 1.00 75.56 112 TYR A C 1
ATOM 894 O O . TYR A 1 112 ? -4.106 13.175 -21.681 1.00 75.56 112 TYR A O 1
ATOM 902 N N . TH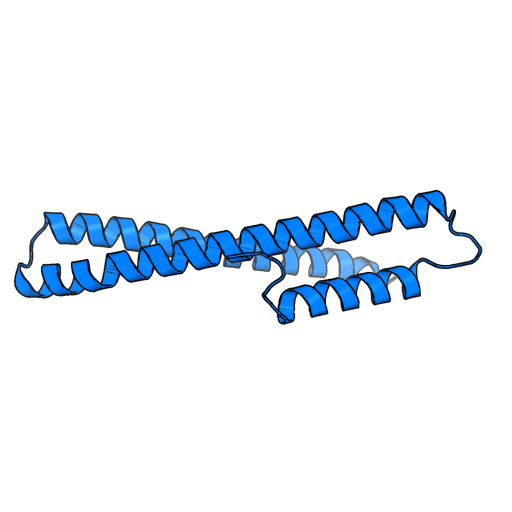R A 1 113 ? -3.371 11.641 -20.225 1.00 73.00 113 THR A N 1
ATOM 903 C CA . THR A 1 113 ? -2.194 11.259 -21.027 1.00 73.00 113 THR A CA 1
ATOM 904 C C . THR A 1 113 ? -2.561 10.410 -22.246 1.00 73.00 113 THR A C 1
ATOM 906 O O . THR A 1 113 ? -1.943 10.553 -23.299 1.00 73.00 113 THR A O 1
ATOM 909 N N . GLY A 1 114 ? -3.601 9.575 -22.152 1.00 62.81 114 GLY A N 1
ATOM 910 C CA . GLY A 1 114 ? -4.103 8.760 -23.263 1.00 62.81 114 GLY A CA 1
ATOM 911 C C . GLY A 1 114 ? -4.777 9.565 -24.379 1.00 62.81 114 GLY A C 1
ATOM 912 O O . GLY A 1 114 ? -4.729 9.155 -25.536 1.00 62.81 114 GLY A O 1
ATOM 913 N N . ARG A 1 115 ? -5.348 10.740 -24.072 1.00 56.06 115 ARG A N 1
ATOM 914 C CA . ARG A 1 115 ? -5.984 11.611 -25.079 1.00 56.06 115 ARG A CA 1
ATOM 915 C C . ARG A 1 115 ? -4.999 12.326 -26.011 1.00 56.06 115 ARG A C 1
ATOM 917 O O . ARG A 1 115 ? -5.412 12.743 -27.083 1.00 56.06 115 ARG A O 1
ATOM 924 N N . ASN A 1 116 ? -3.718 12.411 -25.650 1.00 51.59 116 ASN A N 1
ATOM 925 C CA . ASN A 1 116 ? -2.675 13.015 -26.491 1.00 51.59 116 ASN A CA 1
ATOM 926 C C . ASN A 1 116 ? -2.079 12.056 -27.542 1.00 51.59 116 ASN A C 1
ATOM 928 O O . ASN A 1 116 ? -1.176 12.455 -28.266 1.00 51.59 116 ASN A O 1
ATOM 932 N N . LYS A 1 117 ? -2.557 10.805 -27.639 1.00 53.31 117 LYS A N 1
ATOM 933 C CA . LYS A 1 117 ? -2.138 9.846 -28.684 1.00 53.31 117 LYS A CA 1
ATOM 934 C C . LYS A 1 117 ? -3.058 9.820 -29.915 1.00 53.31 117 LYS A C 1
ATOM 936 O O . LYS A 1 117 ? -2.839 9.012 -30.810 1.00 53.31 117 LYS A O 1
ATOM 941 N N . ALA A 1 118 ? -4.083 10.671 -29.956 1.00 52.00 118 ALA A N 1
ATOM 942 C CA . ALA A 1 118 ? -4.909 10.891 -31.139 1.00 52.00 118 ALA A CA 1
ATOM 943 C C . ALA A 1 118 ? -4.479 12.208 -31.803 1.00 52.00 118 ALA A C 1
ATOM 945 O O . ALA A 1 118 ? -5.013 13.270 -31.483 1.00 52.00 118 ALA A O 1
ATOM 946 N N . GLY A 1 119 ? -3.470 12.127 -32.668 1.00 42.00 119 GLY A N 1
ATOM 947 C CA . GLY A 1 119 ? -2.913 13.234 -33.445 1.00 42.00 119 GLY A CA 1
ATOM 948 C C . GLY A 1 119 ? -1.868 12.713 -34.409 1.00 42.00 119 GLY A C 1
ATOM 949 O O . GLY A 1 119 ? -0.869 12.162 -33.900 1.00 42.00 119 GLY A O 1
#